Protein AF-A0A1S3QZ20-F1 (afdb_monomer_lite)

Sequence (165 aa):
GNVWEQVLRVPFILEMISAVPFVITVILPSLRNLFIPVFLNCWLAKHALENMINDLHRAIQRTHSAMFNQVLILICTLVCLMFTCICGIQHLERAGNNLTLFDSLYFCVVTFSTVGFGDVTPQIWPSQLLVVIMICVALIVLPIQPCLLSGRGKPPVSLPATQPV

Structure (mmCIF, N/CA/C/O backbone):
data_AF-A0A1S3QZ20-F1
#
_entry.id   AF-A0A1S3QZ20-F1
#
loop_
_atom_site.group_PDB
_atom_site.id
_atom_site.type_symbol
_atom_site.label_atom_id
_atom_site.label_alt_id
_atom_site.label_comp_id
_atom_site.label_asym_id
_atom_site.label_entity_id
_atom_site.label_seq_id
_atom_site.pdbx_PDB_ins_code
_atom_site.Cartn_x
_atom_site.Cartn_y
_atom_site.Cartn_z
_atom_site.occupancy
_atom_site.B_iso_or_equiv
_atom_site.auth_seq_id
_atom_site.auth_comp_id
_atom_site.auth_asym_id
_atom_site.auth_atom_id
_atom_site.pdbx_PDB_model_num
ATOM 1 N N . GLY A 1 1 ? -15.574 -5.051 -29.505 1.00 53.88 1 GLY A N 1
ATOM 2 C CA . GLY A 1 1 ? -14.414 -4.374 -28.896 1.00 53.88 1 GLY A CA 1
ATOM 3 C C . GLY A 1 1 ? -14.587 -4.447 -27.400 1.00 53.88 1 GLY A C 1
ATOM 4 O O . GLY A 1 1 ? -15.608 -3.977 -26.920 1.00 53.88 1 GLY A O 1
ATOM 5 N N . ASN A 1 2 ? -13.699 -5.142 -26.694 1.00 70.94 2 ASN A N 1
ATOM 6 C CA . ASN A 1 2 ? -13.949 -5.672 -25.349 1.00 70.94 2 ASN A CA 1
ATOM 7 C C . ASN A 1 2 ? -13.885 -4.601 -24.248 1.00 70.94 2 ASN A C 1
ATOM 9 O O . ASN A 1 2 ? -12.966 -4.579 -23.435 1.00 70.94 2 ASN A O 1
ATOM 13 N N . VAL A 1 3 ? -14.899 -3.739 -24.180 1.00 77.69 3 VAL A N 1
ATOM 14 C CA . VAL A 1 3 ? -15.063 -2.764 -23.088 1.00 77.69 3 VAL A CA 1
ATOM 15 C C . VAL A 1 3 ? -15.088 -3.475 -21.725 1.00 77.69 3 VAL A C 1
ATOM 17 O O . VAL A 1 3 ? -14.511 -2.992 -20.759 1.00 77.69 3 VAL A O 1
ATOM 20 N N . TRP A 1 4 ? -15.663 -4.683 -21.673 1.00 76.69 4 TRP A N 1
ATOM 21 C CA . TRP A 1 4 ? -15.709 -5.536 -20.479 1.00 76.69 4 TRP A CA 1
ATOM 22 C C . TRP A 1 4 ? -14.319 -5.913 -19.940 1.00 76.69 4 TRP A C 1
ATOM 24 O O . TRP A 1 4 ? -14.077 -5.897 -18.737 1.00 76.69 4 TRP A O 1
ATOM 34 N N . GLU A 1 5 ? -13.373 -6.187 -20.833 1.00 77.38 5 GLU A N 1
ATOM 35 C CA . GLU A 1 5 ? -11.998 -6.567 -20.486 1.00 77.38 5 GLU A CA 1
ATOM 36 C C . GLU A 1 5 ? -11.170 -5.353 -20.030 1.00 77.38 5 GLU A C 1
ATOM 38 O O . GLU A 1 5 ? -10.222 -5.470 -19.253 1.00 77.38 5 GLU A O 1
ATOM 43 N N . GLN A 1 6 ? -11.562 -4.157 -20.471 1.00 70.88 6 GLN A N 1
ATOM 44 C CA . GLN A 1 6 ? -11.009 -2.888 -20.006 1.00 70.88 6 GLN A CA 1
ATOM 45 C C . GLN A 1 6 ? -11.541 -2.500 -18.620 1.00 70.88 6 GLN A C 1
ATOM 47 O O . GLN A 1 6 ? -10.766 -2.035 -17.788 1.00 70.88 6 GLN A O 1
ATOM 52 N N . VAL A 1 7 ? -12.825 -2.753 -18.349 1.00 71.81 7 VAL A N 1
ATOM 53 C CA . VAL A 1 7 ? -13.458 -2.490 -17.045 1.00 71.81 7 VAL A CA 1
ATOM 54 C C . VAL A 1 7 ? -12.937 -3.434 -15.957 1.00 71.81 7 VAL A C 1
ATOM 56 O O . VAL A 1 7 ? -12.766 -3.017 -14.816 1.00 71.81 7 VAL A O 1
ATOM 59 N N . LEU A 1 8 ? -12.607 -4.685 -16.298 1.00 71.62 8 LEU A N 1
ATOM 60 C CA . LEU A 1 8 ? -12.044 -5.660 -15.351 1.00 71.62 8 LEU A CA 1
ATOM 61 C C . LEU A 1 8 ? -10.548 -5.467 -15.056 1.00 71.62 8 LEU A C 1
ATOM 63 O O . LEU A 1 8 ? -9.936 -6.268 -14.345 1.00 71.62 8 LEU A O 1
ATOM 67 N N . ARG A 1 9 ? -9.929 -4.407 -15.582 1.00 78.50 9 ARG A N 1
ATOM 68 C CA . ARG A 1 9 ? -8.521 -4.126 -15.321 1.00 78.50 9 ARG A CA 1
ATOM 69 C C . ARG A 1 9 ? -8.370 -3.598 -13.891 1.00 78.50 9 ARG A C 1
ATOM 71 O O . ARG A 1 9 ? -8.957 -2.583 -13.533 1.00 78.50 9 ARG A O 1
ATOM 78 N N . VAL A 1 10 ? -7.521 -4.250 -13.096 1.00 73.44 10 VAL A N 1
ATOM 79 C CA . VAL A 1 10 ? -7.188 -3.871 -11.706 1.00 73.44 10 VAL A CA 1
ATOM 80 C C . VAL A 1 10 ? -6.986 -2.354 -11.492 1.00 73.44 10 VAL A C 1
ATOM 82 O O . VAL A 1 10 ? -7.589 -1.830 -10.558 1.00 73.44 10 VAL A O 1
ATOM 85 N N . PRO A 1 11 ? -6.222 -1.607 -12.322 1.00 72.38 11 PRO A N 1
ATOM 86 C CA . PRO A 1 11 ? -6.081 -0.156 -12.150 1.00 72.38 11 PRO A CA 1
ATOM 87 C C . PRO A 1 11 ? -7.388 0.621 -12.364 1.00 72.38 11 PRO A C 1
ATOM 89 O O . PRO A 1 11 ? -7.657 1.553 -11.618 1.00 72.38 11 PRO A O 1
ATOM 92 N N . PHE A 1 12 ? -8.230 0.216 -13.317 1.00 76.56 12 PHE A N 1
ATOM 93 C CA . PHE A 1 12 ? -9.521 0.866 -13.560 1.00 76.56 12 PHE A CA 1
ATOM 94 C C . PHE A 1 12 ? -10.490 0.638 -12.391 1.00 76.56 12 PHE A C 1
ATOM 96 O O . PHE A 1 12 ? -11.199 1.545 -11.965 1.00 76.56 12 PHE A O 1
ATOM 103 N N . ILE A 1 13 ? -10.472 -0.566 -11.813 1.00 78.31 13 ILE A N 1
ATOM 104 C CA . ILE A 1 13 ? -11.244 -0.888 -10.608 1.00 78.31 13 ILE A CA 1
ATOM 105 C C . ILE A 1 13 ? -10.753 -0.053 -9.417 1.00 78.31 13 ILE A C 1
ATOM 107 O O . ILE A 1 13 ? -11.573 0.502 -8.690 1.00 78.31 13 ILE A O 1
ATOM 111 N N . LEU A 1 14 ? -9.434 0.075 -9.229 1.00 74.00 14 LEU A N 1
ATOM 112 C CA . LEU A 1 14 ? -8.844 0.901 -8.167 1.00 74.00 14 LEU A CA 1
ATOM 113 C C . LEU A 1 14 ? -9.225 2.386 -8.316 1.00 74.00 14 LEU A C 1
ATOM 115 O O . LEU A 1 14 ? -9.594 3.003 -7.318 1.00 74.00 14 LEU A O 1
ATOM 119 N N . GLU A 1 15 ? -9.194 2.937 -9.536 1.00 76.69 15 GLU A N 1
ATOM 120 C CA . GLU A 1 15 ? -9.680 4.298 -9.825 1.00 76.69 15 GLU A CA 1
ATOM 121 C C . GLU A 1 15 ? -11.159 4.452 -9.505 1.00 76.69 15 GLU A C 1
ATOM 123 O O . GLU A 1 15 ? -11.561 5.423 -8.873 1.00 76.69 15 GLU A O 1
ATOM 128 N N . MET A 1 16 ? -11.984 3.489 -9.910 1.00 77.38 16 MET A N 1
ATOM 129 C CA . MET A 1 16 ? -13.416 3.552 -9.655 1.00 77.38 16 MET A CA 1
ATOM 130 C C . MET A 1 16 ? -13.712 3.483 -8.149 1.00 77.38 16 MET A C 1
ATOM 132 O O . MET A 1 16 ? -14.538 4.244 -7.652 1.00 77.38 16 MET A O 1
ATOM 136 N N . ILE A 1 17 ? -12.985 2.654 -7.393 1.00 78.19 17 ILE A N 1
ATOM 137 C CA . ILE A 1 17 ? -13.126 2.548 -5.933 1.00 78.19 17 ILE A CA 1
ATOM 138 C C . ILE A 1 17 ? -12.669 3.826 -5.212 1.00 78.19 17 ILE A C 1
ATOM 140 O O . ILE A 1 17 ? -13.249 4.158 -4.181 1.00 78.19 17 ILE A O 1
ATOM 144 N N . SER A 1 18 ? -11.670 4.563 -5.714 1.00 73.44 18 SER A N 1
ATOM 145 C CA . SER A 1 18 ? -11.230 5.821 -5.088 1.00 73.44 18 SER A CA 1
ATOM 146 C C . SER A 1 18 ? -12.045 7.041 -5.540 1.00 73.44 18 SER A C 1
ATOM 148 O O . SER A 1 18 ? -12.303 7.941 -4.736 1.00 73.44 18 SER A O 1
ATOM 150 N N . ALA A 1 19 ? -12.509 7.059 -6.791 1.00 76.38 19 ALA A N 1
ATOM 151 C CA . ALA A 1 19 ? -13.280 8.156 -7.368 1.00 76.38 19 ALA A CA 1
ATOM 152 C C . ALA A 1 19 ? -14.746 8.157 -6.914 1.00 76.38 19 ALA A C 1
ATOM 154 O O . ALA A 1 19 ? -15.308 9.222 -6.66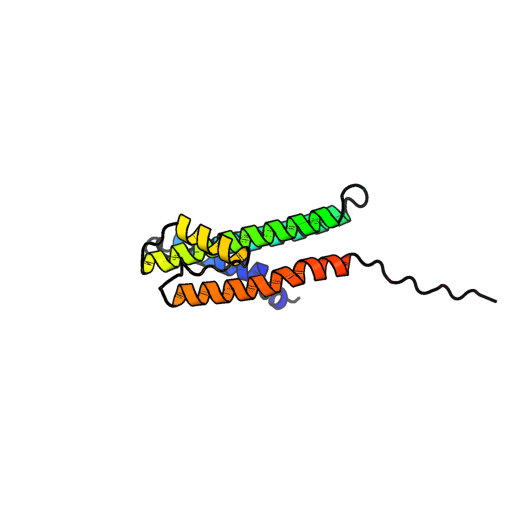5 1.00 76.38 19 ALA A O 1
ATOM 155 N N . VAL A 1 20 ? -15.376 6.987 -6.764 1.00 79.25 20 VAL A N 1
ATOM 156 C CA . VAL A 1 20 ? -16.799 6.885 -6.392 1.00 79.25 20 VAL A CA 1
ATOM 157 C C . VAL A 1 20 ? -17.098 7.506 -5.016 1.00 79.25 20 VAL A C 1
ATOM 159 O O . VAL A 1 20 ? -17.997 8.346 -4.945 1.00 79.25 20 VAL A O 1
ATOM 162 N N . PRO A 1 21 ? -16.352 7.205 -3.933 1.00 72.75 21 PRO A N 1
ATOM 163 C CA . PRO A 1 21 ? -16.546 7.856 -2.637 1.00 72.75 21 PRO A CA 1
ATOM 164 C C . PRO A 1 21 ? -16.348 9.369 -2.724 1.00 72.75 21 PRO A C 1
ATOM 166 O O . PRO A 1 21 ? -17.129 10.123 -2.150 1.00 72.75 21 PRO A O 1
ATOM 169 N N . PHE A 1 22 ? -15.355 9.823 -3.495 1.00 71.56 22 PHE A N 1
ATOM 170 C CA . PHE A 1 22 ? -15.092 11.246 -3.693 1.00 71.56 22 PHE A CA 1
ATOM 171 C C . PHE A 1 22 ? -16.278 11.952 -4.366 1.00 71.56 22 PHE A C 1
ATOM 173 O O . PHE A 1 22 ? -16.786 12.946 -3.847 1.00 71.56 22 PHE A O 1
ATOM 180 N N . VAL A 1 23 ? -16.803 11.396 -5.459 1.00 76.56 23 VAL A N 1
ATOM 181 C CA . VAL A 1 23 ? -17.983 11.937 -6.154 1.00 76.56 23 VAL A CA 1
ATOM 182 C C . VAL A 1 23 ? -19.211 11.960 -5.236 1.00 76.56 23 VAL A C 1
ATOM 184 O O . VAL A 1 23 ? -19.921 12.963 -5.185 1.00 76.56 23 VAL A O 1
ATOM 187 N N . ILE A 1 24 ? -19.430 10.906 -4.444 1.00 76.00 24 ILE A N 1
ATOM 188 C CA . ILE A 1 24 ? -20.544 10.839 -3.485 1.00 76.00 24 ILE A CA 1
ATOM 189 C C . ILE A 1 24 ? -20.416 11.927 -2.407 1.00 76.00 24 ILE A C 1
ATOM 191 O O . ILE A 1 24 ? -21.406 12.589 -2.090 1.00 76.00 24 ILE A O 1
ATOM 195 N N . THR A 1 25 ? -19.211 12.175 -1.880 1.00 70.62 25 THR A N 1
ATOM 196 C CA . THR A 1 25 ? -18.985 13.232 -0.874 1.00 70.62 25 THR A CA 1
ATOM 197 C C . THR A 1 25 ? -19.208 14.649 -1.407 1.00 70.62 25 THR A C 1
ATOM 199 O O . THR A 1 25 ? -19.578 15.540 -0.640 1.00 70.62 25 THR A O 1
ATOM 202 N N . VAL A 1 26 ? -19.017 14.870 -2.713 1.00 76.12 26 VAL A N 1
ATOM 203 C CA . VAL A 1 26 ? -19.285 16.160 -3.371 1.00 76.12 26 VAL A CA 1
ATOM 204 C C . VAL A 1 26 ? -20.790 16.401 -3.524 1.00 76.12 26 VAL A C 1
ATOM 206 O O . VAL A 1 26 ? -21.246 17.525 -3.329 1.00 76.12 26 VAL A O 1
ATOM 209 N N . ILE A 1 27 ? -21.564 15.354 -3.828 1.00 82.06 27 ILE A N 1
ATOM 210 C CA . ILE A 1 27 ? -23.018 15.449 -4.039 1.00 82.06 27 ILE A CA 1
ATOM 211 C C . ILE A 1 27 ? -23.780 15.517 -2.702 1.00 82.06 27 ILE A C 1
ATOM 213 O O . ILE A 1 27 ? -24.774 16.233 -2.596 1.00 82.06 27 ILE A O 1
ATOM 217 N N . LEU A 1 28 ? -23.315 14.808 -1.666 1.00 76.06 28 LEU A N 1
ATOM 218 C CA . LEU A 1 28 ? -23.968 14.736 -0.354 1.00 76.06 28 LEU A CA 1
ATOM 219 C C . LEU A 1 28 ? -23.055 15.292 0.756 1.00 76.06 28 LEU A C 1
ATOM 221 O O . LEU A 1 28 ? -22.302 14.536 1.374 1.00 76.06 28 LEU A O 1
ATOM 225 N N . PRO A 1 29 ? -23.154 16.592 1.101 1.00 66.12 29 PRO A N 1
ATOM 226 C CA . PRO A 1 29 ? -22.316 17.201 2.137 1.00 66.12 29 PRO A CA 1
ATOM 227 C C . PRO A 1 29 ? -22.528 16.613 3.547 1.00 66.12 29 PRO A C 1
ATOM 229 O O . PRO A 1 29 ? -21.631 16.722 4.381 1.00 66.12 29 PRO A O 1
ATOM 232 N N . SER A 1 30 ? -23.659 15.936 3.806 1.00 67.06 30 SER A N 1
ATOM 233 C CA . SER A 1 30 ? -23.905 15.188 5.057 1.00 67.06 30 SER A CA 1
ATOM 234 C C . SER A 1 30 ? -23.041 13.926 5.200 1.00 67.06 30 SER A C 1
ATOM 236 O O . SER A 1 30 ? -22.848 13.442 6.311 1.00 67.06 30 SER A O 1
ATOM 238 N N . LEU A 1 31 ? -22.479 13.410 4.100 1.00 59.66 31 LEU A N 1
ATOM 239 C CA . LEU A 1 31 ? -21.595 12.240 4.082 1.00 59.66 31 LEU A CA 1
ATOM 240 C C . LEU A 1 31 ? -20.107 12.619 3.996 1.00 59.66 31 LEU A C 1
ATOM 242 O O . LEU A 1 31 ? -19.279 11.755 3.741 1.00 59.66 31 LEU A O 1
ATOM 246 N N . ARG A 1 32 ? -19.719 13.878 4.253 1.00 56.69 32 ARG A N 1
ATOM 247 C CA . ARG A 1 32 ? -18.300 14.313 4.259 1.00 56.69 32 ARG A CA 1
ATOM 248 C C . ARG A 1 32 ? -17.398 13.568 5.255 1.00 56.69 32 ARG A C 1
ATOM 250 O O . ARG A 1 32 ? -16.184 13.623 5.111 1.00 56.69 32 ARG A O 1
ATOM 257 N N . ASN A 1 33 ? -17.974 12.883 6.243 1.00 55.75 33 ASN A N 1
ATOM 258 C CA . ASN A 1 33 ? -17.242 12.018 7.177 1.00 55.75 33 ASN A CA 1
ATOM 259 C C . ASN A 1 33 ? -17.043 10.582 6.651 1.00 55.75 33 ASN A C 1
ATOM 261 O O . ASN A 1 33 ? -16.439 9.762 7.341 1.00 55.75 33 ASN A O 1
ATOM 265 N N . LEU A 1 34 ? -17.562 10.259 5.461 1.00 61.72 34 LEU A N 1
ATOM 266 C CA . LEU A 1 34 ? -17.381 8.959 4.828 1.00 61.72 34 LEU A CA 1
ATOM 267 C C . LEU A 1 34 ? -15.926 8.814 4.372 1.00 61.72 34 LEU A C 1
ATOM 269 O O . LEU A 1 34 ? -15.362 9.695 3.723 1.00 61.72 34 LEU A O 1
ATOM 273 N N . PHE A 1 35 ? -15.315 7.696 4.741 1.00 60.94 35 PHE A N 1
ATOM 274 C CA . PHE A 1 35 ? -13.913 7.418 4.477 1.00 60.94 35 PHE A CA 1
ATOM 275 C C . PHE A 1 35 ? -13.623 7.349 2.978 1.00 60.94 35 PHE A C 1
ATOM 277 O O . PHE A 1 35 ? -14.169 6.511 2.262 1.00 60.94 35 PHE A O 1
ATOM 284 N N . ILE A 1 36 ? -12.727 8.218 2.516 1.00 62.94 36 ILE A N 1
ATOM 285 C CA . ILE A 1 36 ? -12.185 8.166 1.163 1.00 62.94 36 ILE A CA 1
ATOM 286 C C . ILE A 1 36 ? -10.911 7.326 1.258 1.00 62.94 36 ILE A C 1
ATOM 288 O O . ILE A 1 36 ? -9.957 7.758 1.913 1.00 62.94 36 ILE A O 1
ATOM 292 N N . PRO A 1 37 ? -10.846 6.137 0.641 1.00 66.69 37 PRO A N 1
ATOM 293 C CA . PRO A 1 37 ? -9.677 5.278 0.722 1.00 66.69 37 PRO A CA 1
ATOM 294 C C . PRO A 1 37 ? -8.579 5.787 -0.234 1.00 66.69 37 PRO A C 1
ATOM 296 O O . PRO A 1 37 ? -8.181 5.125 -1.189 1.00 66.69 37 PRO A O 1
ATOM 299 N N . VAL A 1 38 ? -8.075 7.000 0.028 1.00 65.56 38 VAL A N 1
ATOM 300 C CA . VAL A 1 38 ? -7.064 7.709 -0.784 1.00 65.56 38 VAL A CA 1
ATOM 301 C C . VAL A 1 38 ? -5.765 6.902 -0.898 1.00 65.56 38 VAL A C 1
ATOM 303 O O . VAL A 1 38 ? -5.011 7.068 -1.852 1.00 65.56 38 VAL A O 1
ATOM 306 N N . PHE A 1 39 ? -5.521 5.968 0.024 1.00 70.50 39 PHE A N 1
ATOM 307 C CA . PHE A 1 39 ? -4.375 5.061 -0.014 1.00 70.50 39 PHE A CA 1
ATOM 308 C C . PHE A 1 39 ? -4.308 4.202 -1.292 1.00 70.50 39 PHE A C 1
ATOM 310 O O . PHE A 1 39 ? -3.205 3.856 -1.718 1.00 70.50 39 PHE A O 1
ATOM 317 N N . LEU A 1 40 ? -5.439 3.927 -1.965 1.00 73.19 40 LEU A N 1
ATOM 318 C CA . LEU A 1 40 ? -5.456 3.241 -3.267 1.00 73.19 40 LEU A CA 1
ATOM 319 C C . LEU A 1 40 ? -4.729 4.045 -4.357 1.00 73.19 40 LEU A C 1
ATOM 321 O O . LEU A 1 40 ? -4.115 3.458 -5.249 1.00 73.19 40 LEU A O 1
ATOM 325 N N . ASN A 1 41 ? -4.730 5.378 -4.260 1.00 77.38 41 ASN A N 1
ATOM 326 C CA . ASN A 1 41 ? -4.061 6.241 -5.233 1.00 77.38 41 ASN A CA 1
ATOM 327 C C . ASN A 1 41 ? -2.532 6.065 -5.202 1.00 77.38 41 ASN A C 1
ATOM 329 O O . ASN A 1 41 ? -1.896 6.240 -6.239 1.00 77.38 41 ASN A O 1
ATOM 333 N N . CYS A 1 42 ? -1.934 5.649 -4.071 1.00 81.62 42 CYS A N 1
ATOM 334 C CA . CYS A 1 42 ? -0.504 5.295 -4.030 1.00 81.62 42 CYS A CA 1
ATOM 335 C C . CYS A 1 42 ? -0.214 4.114 -4.957 1.00 81.62 42 CYS A C 1
ATOM 337 O O . CYS A 1 42 ? 0.763 4.125 -5.700 1.00 81.62 42 CYS A O 1
ATOM 339 N N . TRP A 1 43 ? -1.091 3.107 -4.959 1.00 80.62 43 TRP A N 1
ATOM 340 C CA . TRP A 1 43 ? -0.929 1.926 -5.805 1.00 80.62 43 TRP A CA 1
ATOM 341 C C . TRP A 1 43 ? -1.081 2.260 -7.289 1.00 80.62 43 TRP A C 1
ATOM 343 O O . TRP A 1 43 ? -0.366 1.718 -8.133 1.00 80.62 43 TRP A O 1
ATOM 353 N N . LEU A 1 44 ? -1.973 3.201 -7.597 1.00 80.75 44 LEU A N 1
ATOM 354 C CA . LEU A 1 44 ? -2.147 3.739 -8.938 1.00 80.75 44 LEU A CA 1
ATOM 355 C C . LEU A 1 44 ? -0.906 4.504 -9.412 1.00 80.75 44 LEU A C 1
ATOM 357 O O . LEU A 1 44 ? -0.397 4.247 -10.502 1.00 80.75 44 LEU A O 1
ATOM 361 N N . ALA A 1 45 ? -0.377 5.386 -8.560 1.00 80.69 45 ALA A N 1
ATOM 362 C CA . ALA A 1 45 ? 0.845 6.138 -8.824 1.00 80.69 45 ALA A CA 1
ATOM 363 C C . ALA A 1 45 ? 2.048 5.204 -9.003 1.00 80.69 45 ALA A C 1
ATOM 365 O O . ALA A 1 45 ? 2.818 5.367 -9.945 1.00 80.69 45 ALA A O 1
ATOM 366 N N . LYS A 1 46 ? 2.166 4.170 -8.163 1.00 83.75 46 LYS A N 1
ATOM 367 C CA . LYS A 1 46 ? 3.152 3.097 -8.317 1.00 83.75 46 LYS A CA 1
ATOM 368 C C . LYS A 1 46 ? 3.015 2.408 -9.677 1.00 83.75 46 LYS A C 1
ATOM 370 O O . LYS A 1 46 ? 4.020 2.201 -10.346 1.00 83.75 46 LYS A O 1
ATOM 375 N N . HIS A 1 47 ? 1.802 2.043 -10.091 1.00 82.38 47 HIS A N 1
ATOM 376 C CA . HIS A 1 47 ? 1.586 1.376 -11.376 1.00 82.38 47 HIS A CA 1
ATOM 377 C C . HIS A 1 47 ? 1.934 2.284 -12.567 1.00 82.38 47 HIS A C 1
ATOM 379 O O . HIS A 1 47 ? 2.576 1.844 -13.519 1.00 82.38 47 HIS A O 1
ATOM 385 N N . ALA A 1 48 ? 1.564 3.566 -12.497 1.00 82.81 48 ALA A N 1
ATOM 386 C CA . ALA A 1 48 ? 1.948 4.563 -13.493 1.00 82.81 48 ALA A CA 1
ATOM 387 C C . ALA A 1 48 ? 3.473 4.740 -13.553 1.00 82.81 48 ALA A C 1
ATOM 389 O O . ALA A 1 48 ? 4.046 4.774 -14.642 1.00 82.81 48 ALA A O 1
ATOM 390 N N . LEU A 1 49 ? 4.133 4.772 -12.392 1.00 82.94 49 LEU A N 1
ATOM 391 C CA . LEU A 1 49 ? 5.584 4.848 -12.283 1.00 82.94 49 LEU A CA 1
ATOM 392 C C . LEU A 1 49 ? 6.251 3.613 -12.899 1.00 82.94 49 LEU A C 1
ATOM 394 O O . LEU A 1 49 ? 7.162 3.771 -13.700 1.00 82.94 49 LEU A O 1
ATOM 398 N N . GLU A 1 50 ? 5.777 2.401 -12.598 1.00 81.94 50 GLU A N 1
ATOM 399 C CA . GLU A 1 50 ? 6.270 1.157 -13.208 1.00 81.94 50 GLU A CA 1
ATOM 400 C C . GLU A 1 50 ? 6.140 1.180 -14.738 1.00 81.94 50 GLU A C 1
ATOM 402 O O . GLU A 1 50 ? 7.079 0.806 -15.441 1.00 81.94 50 GLU A O 1
ATOM 407 N N . ASN A 1 51 ? 5.006 1.644 -15.269 1.00 81.44 51 ASN A N 1
ATOM 408 C CA . ASN A 1 51 ? 4.794 1.749 -16.714 1.00 81.44 51 ASN A CA 1
ATOM 409 C C . ASN A 1 51 ? 5.742 2.772 -17.356 1.00 81.44 51 ASN A C 1
ATOM 411 O O . ASN A 1 51 ? 6.397 2.452 -18.347 1.00 81.44 51 ASN A O 1
ATOM 415 N N . MET A 1 52 ? 5.891 3.953 -16.751 1.00 82.69 52 MET A N 1
ATOM 416 C CA . MET A 1 52 ? 6.812 4.990 -17.224 1.00 82.69 52 MET A CA 1
ATOM 417 C C . MET A 1 52 ? 8.269 4.520 -17.181 1.00 82.69 52 MET A C 1
ATOM 419 O O . MET A 1 52 ? 9.026 4.748 -18.118 1.00 82.69 52 MET A O 1
ATOM 423 N N . ILE A 1 53 ? 8.658 3.837 -16.107 1.00 80.00 53 ILE A N 1
ATOM 424 C CA . ILE A 1 53 ? 9.980 3.237 -15.925 1.00 80.00 53 ILE A CA 1
ATOM 425 C C . ILE A 1 53 ? 10.238 2.205 -17.034 1.00 80.00 53 ILE A C 1
ATOM 427 O O . ILE A 1 53 ? 11.256 2.288 -17.716 1.00 80.00 53 ILE A O 1
ATOM 431 N N . ASN A 1 54 ? 9.281 1.317 -17.321 1.00 78.62 54 ASN A N 1
ATOM 432 C CA . ASN A 1 54 ? 9.392 0.353 -18.422 1.00 78.62 54 ASN A CA 1
ATOM 433 C C . ASN A 1 54 ? 9.520 1.024 -19.803 1.00 78.62 54 ASN A C 1
ATOM 435 O O . ASN A 1 54 ? 10.280 0.545 -20.648 1.00 78.62 54 ASN A O 1
ATOM 439 N N . ASP A 1 55 ? 8.809 2.125 -20.049 1.00 83.12 55 ASP A N 1
ATOM 440 C CA . ASP A 1 55 ? 8.937 2.905 -21.287 1.00 83.12 55 ASP A CA 1
ATOM 441 C C . ASP A 1 55 ? 10.291 3.612 -21.379 1.00 83.12 55 ASP A C 1
ATOM 443 O O . ASP A 1 55 ? 10.953 3.561 -22.418 1.00 83.12 55 ASP A O 1
ATOM 447 N N . LEU A 1 56 ? 10.757 4.184 -20.269 1.00 79.56 56 LEU A N 1
ATOM 448 C CA . LEU A 1 56 ? 12.049 4.851 -20.172 1.00 79.56 56 LEU A CA 1
ATOM 449 C C . LEU A 1 56 ? 13.206 3.877 -20.417 1.00 79.56 56 LEU A C 1
ATOM 451 O O . LEU A 1 56 ? 14.179 4.231 -21.073 1.00 79.56 56 LEU A O 1
ATOM 455 N N . HIS A 1 57 ? 13.106 2.635 -19.941 1.00 74.56 57 HIS A N 1
ATOM 456 C CA . HIS A 1 57 ? 14.131 1.609 -20.183 1.00 74.56 57 HIS A CA 1
ATOM 457 C C . HIS A 1 57 ? 14.169 1.165 -21.632 1.00 74.56 57 HIS A C 1
ATOM 459 O O . HIS A 1 57 ? 15.250 0.933 -22.169 1.00 74.56 57 HIS A O 1
ATOM 465 N N . ARG A 1 58 ? 12.995 1.065 -22.267 1.00 72.81 58 ARG A N 1
ATOM 466 C CA . ARG A 1 58 ? 12.895 0.772 -23.698 1.00 72.81 58 ARG A CA 1
ATOM 467 C C . ARG A 1 58 ? 13.474 1.906 -24.544 1.00 72.81 58 ARG A C 1
ATOM 469 O O . ARG A 1 58 ? 14.117 1.631 -25.549 1.00 72.81 58 ARG A O 1
ATOM 476 N N . ALA A 1 59 ? 13.284 3.159 -24.133 1.00 74.44 59 ALA A N 1
ATOM 477 C CA . ALA A 1 59 ? 13.809 4.325 -24.841 1.00 74.44 59 ALA A CA 1
ATOM 478 C C . ALA A 1 59 ? 15.319 4.553 -24.609 1.00 74.44 59 ALA A C 1
ATOM 480 O O . ALA A 1 59 ? 16.038 4.929 -25.533 1.00 74.44 59 ALA A O 1
ATOM 481 N N . ILE A 1 60 ? 15.822 4.310 -23.393 1.00 69.50 60 ILE A N 1
ATOM 482 C CA . ILE A 1 60 ? 17.209 4.586 -22.979 1.00 69.50 60 ILE A CA 1
ATOM 483 C C . ILE A 1 60 ? 18.016 3.282 -22.942 1.00 69.50 60 ILE A C 1
ATOM 485 O O . ILE A 1 60 ? 18.545 2.871 -21.911 1.00 69.50 60 ILE A O 1
ATOM 489 N N . GLN A 1 61 ? 18.174 2.628 -24.093 1.00 57.47 61 GLN A N 1
ATOM 490 C CA . GLN A 1 61 ? 18.938 1.378 -24.230 1.00 57.47 61 GLN A CA 1
ATOM 491 C C . GLN A 1 61 ? 20.461 1.519 -23.962 1.00 57.47 61 GLN A C 1
ATOM 493 O O . GLN A 1 61 ? 21.229 0.622 -24.304 1.00 57.47 61 GLN A O 1
ATOM 498 N N . ARG A 1 62 ? 20.954 2.630 -23.386 1.00 56.41 62 ARG A N 1
ATOM 499 C CA . ARG A 1 62 ? 22.399 2.920 -23.358 1.00 56.41 62 ARG A CA 1
ATOM 500 C C . ARG A 1 62 ? 23.071 3.364 -22.065 1.00 56.41 62 ARG A C 1
ATOM 502 O O . ARG A 1 62 ? 24.298 3.412 -22.107 1.00 56.41 62 ARG A O 1
ATOM 509 N N . THR A 1 63 ? 22.414 3.680 -20.942 1.00 51.03 63 THR A N 1
ATOM 510 C CA . THR A 1 63 ? 23.208 4.349 -19.874 1.00 51.03 63 THR A CA 1
ATOM 511 C C . THR A 1 63 ? 22.902 4.038 -18.403 1.00 51.03 63 THR A C 1
ATOM 513 O O . THR A 1 63 ? 23.769 4.332 -17.593 1.00 51.03 63 THR A O 1
ATOM 516 N N . HIS A 1 64 ? 21.813 3.368 -17.992 1.00 49.72 64 HIS A N 1
ATOM 517 C CA . HIS A 1 64 ? 21.628 3.048 -16.557 1.00 49.72 64 HIS A CA 1
ATOM 518 C C . HIS A 1 64 ? 21.054 1.648 -16.283 1.00 49.72 64 HIS A C 1
ATOM 520 O O . HIS A 1 64 ? 20.100 1.201 -16.915 1.00 49.72 64 HIS A O 1
ATOM 526 N N . SER A 1 65 ? 21.685 0.960 -15.326 1.00 60.25 65 SER A N 1
ATOM 527 C CA . SER A 1 65 ? 21.533 -0.447 -14.949 1.00 60.25 65 SER A CA 1
ATOM 528 C C . SER A 1 65 ? 20.076 -0.886 -14.773 1.00 60.25 65 SER A C 1
ATOM 530 O O . SER A 1 65 ? 19.381 -0.367 -13.904 1.00 60.25 65 SER A O 1
ATOM 532 N N . ALA A 1 66 ? 19.645 -1.929 -15.495 1.00 66.44 66 ALA A N 1
ATOM 533 C CA . ALA A 1 66 ? 18.351 -2.598 -15.285 1.00 66.44 66 ALA A CA 1
ATOM 534 C C . ALA A 1 66 ? 18.103 -2.971 -13.805 1.00 66.44 66 ALA A C 1
ATOM 536 O O . ALA A 1 66 ? 16.971 -2.954 -13.327 1.00 66.44 66 ALA A O 1
ATOM 537 N N . MET A 1 67 ? 19.188 -3.218 -13.068 1.00 73.38 67 MET A N 1
ATOM 538 C CA . MET A 1 67 ? 19.194 -3.491 -11.631 1.00 73.38 67 MET A CA 1
ATOM 539 C C . MET A 1 67 ? 18.716 -2.304 -10.777 1.00 73.38 67 MET A C 1
ATOM 541 O O . MET A 1 67 ? 18.043 -2.510 -9.773 1.00 73.38 67 MET A O 1
ATOM 545 N N . PHE A 1 68 ? 19.022 -1.057 -11.158 1.00 77.12 68 PHE A N 1
ATOM 546 C CA . PHE A 1 68 ? 18.620 0.125 -10.382 1.00 77.12 68 PHE A CA 1
ATOM 547 C C . PHE A 1 68 ? 17.102 0.302 -10.389 1.00 77.12 68 PHE A C 1
ATOM 549 O O . PHE A 1 68 ? 16.488 0.589 -9.366 1.00 77.12 68 PHE A O 1
ATOM 556 N N . ASN A 1 69 ? 16.480 0.048 -11.536 1.00 75.38 69 ASN A N 1
ATOM 557 C CA . ASN A 1 69 ? 15.042 0.205 -11.692 1.00 75.38 69 ASN A CA 1
ATOM 558 C C . ASN A 1 69 ? 14.255 -0.884 -10.962 1.00 75.38 69 ASN A C 1
ATOM 560 O O . ASN A 1 69 ? 13.203 -0.607 -10.394 1.00 75.38 69 ASN A O 1
ATOM 564 N N . GLN A 1 70 ? 14.798 -2.105 -10.916 1.00 77.38 70 GLN A N 1
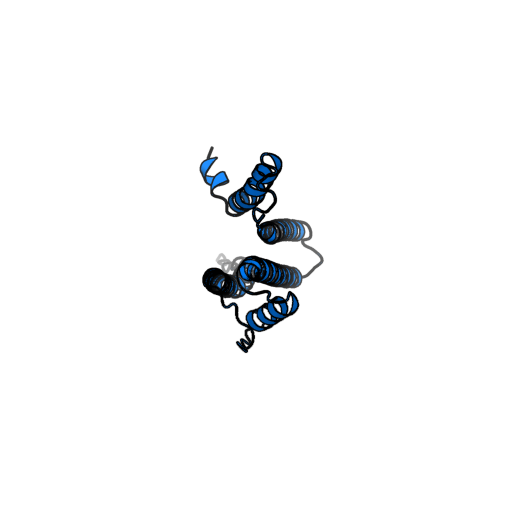ATOM 565 C CA . GLN A 1 70 ? 14.266 -3.189 -10.089 1.00 77.38 70 GLN A CA 1
ATOM 566 C C . GLN A 1 70 ? 14.214 -2.796 -8.611 1.00 77.38 70 GLN A C 1
ATOM 568 O O . GLN A 1 70 ? 13.181 -2.956 -7.962 1.00 77.38 70 GLN A O 1
ATOM 573 N N . VAL A 1 71 ? 15.314 -2.240 -8.098 1.00 83.31 71 VAL A N 1
ATOM 574 C CA . VAL A 1 71 ? 15.406 -1.781 -6.708 1.00 83.31 71 VAL A CA 1
ATOM 575 C C . VAL A 1 71 ? 14.469 -0.598 -6.457 1.00 83.31 71 VAL A C 1
ATOM 577 O O . VAL A 1 71 ? 13.768 -0.588 -5.450 1.00 83.31 71 VAL A O 1
ATOM 580 N N . LEU A 1 72 ? 14.386 0.363 -7.381 1.00 83.50 72 LEU A N 1
ATOM 581 C CA . LEU A 1 72 ? 13.490 1.517 -7.257 1.00 83.50 72 LEU A CA 1
ATOM 582 C C . LEU A 1 72 ? 12.019 1.086 -7.186 1.00 83.50 72 LEU A C 1
ATOM 584 O O . LEU A 1 72 ? 11.291 1.543 -6.305 1.00 83.50 72 LEU A O 1
ATOM 588 N N . ILE A 1 73 ? 11.594 0.158 -8.051 1.00 82.50 73 ILE A N 1
ATOM 589 C CA . ILE A 1 73 ? 10.237 -0.398 -8.020 1.00 82.50 73 ILE A CA 1
ATOM 590 C C . ILE A 1 73 ? 9.963 -1.075 -6.671 1.00 82.50 73 ILE A C 1
ATOM 592 O O . ILE A 1 73 ? 8.932 -0.789 -6.068 1.00 82.50 73 ILE A O 1
ATOM 596 N N . LEU A 1 74 ? 10.879 -1.917 -6.171 1.00 85.38 74 LEU A N 1
ATOM 597 C CA . LEU A 1 74 ? 10.751 -2.583 -4.865 1.00 85.38 74 LEU A CA 1
ATOM 598 C C . LEU A 1 74 ? 10.627 -1.572 -3.709 1.00 85.38 74 LEU A C 1
ATOM 600 O O . LEU A 1 74 ? 9.790 -1.727 -2.826 1.00 85.38 74 LEU A O 1
ATOM 604 N N . ILE A 1 75 ? 11.429 -0.507 -3.717 1.00 87.06 75 ILE A N 1
ATOM 605 C CA . ILE A 1 75 ? 11.348 0.543 -2.694 1.00 87.06 75 ILE A CA 1
ATOM 606 C C . ILE A 1 75 ? 9.987 1.245 -2.763 1.00 87.06 75 ILE A C 1
ATOM 608 O O . ILE A 1 75 ? 9.332 1.414 -1.736 1.00 87.06 75 ILE A O 1
ATOM 612 N N . CYS A 1 76 ? 9.513 1.598 -3.962 1.00 86.06 76 CYS A N 1
ATOM 613 C CA . CYS A 1 76 ? 8.182 2.181 -4.136 1.00 86.06 76 CYS A CA 1
ATOM 614 C C . CYS A 1 76 ? 7.066 1.260 -3.630 1.00 86.06 76 CYS A C 1
ATOM 616 O O . CYS A 1 76 ? 6.073 1.749 -3.089 1.00 86.06 76 CYS A O 1
ATOM 618 N N . THR A 1 77 ? 7.208 -0.060 -3.783 1.00 86.00 77 THR A N 1
ATOM 619 C CA . THR A 1 77 ? 6.185 -1.009 -3.321 1.00 86.00 77 THR A CA 1
ATOM 620 C C . THR A 1 77 ? 6.136 -1.081 -1.817 1.00 86.00 77 THR A C 1
ATOM 622 O O . THR A 1 77 ? 5.048 -0.959 -1.261 1.00 86.00 77 THR A O 1
ATOM 625 N N . LEU A 1 78 ? 7.296 -1.184 -1.170 1.00 87.75 78 LEU A N 1
ATOM 626 C CA . LEU A 1 78 ? 7.422 -1.145 0.282 1.00 87.75 78 LEU A CA 1
ATOM 627 C C . LEU A 1 78 ? 6.846 0.149 0.860 1.00 87.75 78 LEU A C 1
ATOM 629 O O . LEU A 1 78 ? 6.038 0.093 1.784 1.00 87.75 78 LEU A O 1
ATOM 633 N N . VAL A 1 79 ? 7.178 1.305 0.276 1.00 88.06 79 VAL A N 1
ATOM 634 C CA . VAL A 1 79 ? 6.654 2.606 0.725 1.00 88.06 79 VAL A CA 1
ATOM 635 C C . VAL A 1 79 ? 5.132 2.678 0.578 1.00 88.06 79 VAL A C 1
ATOM 637 O O . VAL A 1 79 ? 4.453 3.088 1.521 1.00 88.06 79 VAL A O 1
ATOM 640 N N . CYS A 1 80 ? 4.565 2.237 -0.552 1.00 87.25 80 CYS A N 1
ATOM 641 C CA . CYS A 1 80 ? 3.108 2.211 -0.696 1.00 87.25 80 CYS A CA 1
ATOM 642 C C . CYS A 1 80 ? 2.440 1.220 0.267 1.00 87.25 80 CYS A C 1
ATOM 644 O O . CYS A 1 80 ? 1.367 1.518 0.791 1.00 87.25 80 CYS A O 1
ATOM 646 N N . LEU A 1 81 ? 3.051 0.065 0.544 1.00 87.56 81 LEU A N 1
ATOM 647 C CA . LEU A 1 81 ? 2.513 -0.918 1.491 1.00 87.56 81 LEU A CA 1
ATOM 648 C C . LEU A 1 81 ? 2.541 -0.387 2.933 1.00 87.56 81 LEU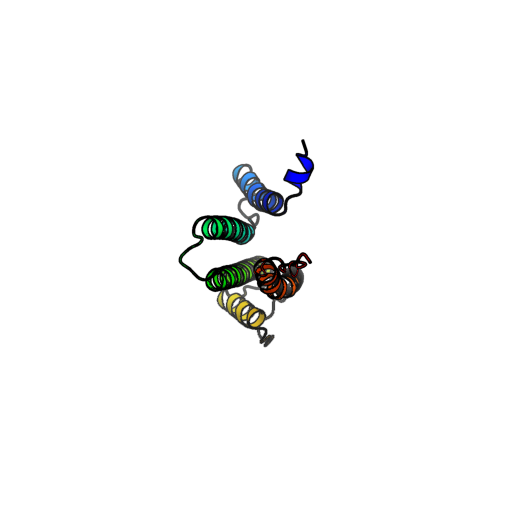 A C 1
ATOM 650 O O . LEU A 1 81 ? 1.563 -0.526 3.663 1.00 87.56 81 LEU A O 1
ATOM 654 N N . MET A 1 82 ? 3.612 0.310 3.316 1.00 87.81 82 MET A N 1
ATOM 655 C CA . MET A 1 82 ? 3.688 1.022 4.593 1.00 87.81 82 MET A CA 1
ATOM 656 C C . MET A 1 82 ? 2.607 2.090 4.708 1.00 87.81 82 MET A C 1
ATOM 658 O O . MET A 1 82 ? 1.838 2.077 5.664 1.00 87.81 82 MET A O 1
ATOM 662 N N . PHE A 1 83 ? 2.504 2.980 3.719 1.00 87.19 83 PHE A N 1
ATOM 663 C CA . PHE A 1 83 ? 1.526 4.067 3.728 1.00 87.19 83 PHE A CA 1
ATOM 664 C C . PHE A 1 83 ? 0.085 3.551 3.836 1.00 87.19 83 PHE A C 1
ATOM 666 O O . PHE A 1 83 ? -0.696 4.026 4.658 1.00 87.19 83 PHE A O 1
ATOM 673 N N . THR A 1 84 ? -0.255 2.531 3.047 1.00 86.88 84 THR A N 1
ATOM 674 C CA . THR A 1 84 ? -1.589 1.911 3.047 1.00 86.88 84 THR A CA 1
ATOM 675 C C . THR A 1 84 ? -1.918 1.244 4.385 1.00 86.88 84 THR A C 1
ATOM 677 O O . THR A 1 84 ? -3.037 1.394 4.874 1.00 86.88 84 THR A O 1
ATOM 680 N N . CYS A 1 85 ? -0.945 0.585 5.020 1.00 86.56 85 CYS A N 1
ATOM 681 C CA . CYS A 1 85 ? -1.120 -0.032 6.333 1.00 86.56 85 CYS A CA 1
ATOM 682 C C . CYS A 1 85 ? -1.307 1.017 7.449 1.00 86.56 85 CYS A C 1
ATOM 684 O O . CYS A 1 85 ? -2.257 0.911 8.224 1.00 86.56 85 CYS A O 1
ATOM 686 N N . ILE A 1 86 ? -0.496 2.086 7.475 1.00 86.94 86 ILE A N 1
ATOM 687 C CA . ILE A 1 86 ? -0.619 3.183 8.457 1.00 86.94 86 ILE A CA 1
ATOM 688 C C . ILE A 1 86 ? -1.990 3.854 8.344 1.00 86.94 86 ILE A C 1
ATOM 690 O O . ILE A 1 86 ? -2.694 3.999 9.343 1.00 86.94 86 ILE A O 1
ATOM 694 N N . CYS A 1 87 ? -2.394 4.232 7.125 1.00 83.75 87 CYS A N 1
ATOM 695 C CA . CYS A 1 87 ? -3.691 4.862 6.888 1.00 83.75 87 CYS A CA 1
ATOM 696 C C . CYS A 1 87 ? -4.858 3.936 7.257 1.00 83.75 87 CYS A C 1
ATOM 698 O O . CYS A 1 87 ? -5.852 4.406 7.808 1.00 83.75 87 CYS A O 1
ATOM 700 N N . GLY A 1 88 ? -4.743 2.635 6.965 1.00 85.31 88 GLY A N 1
ATOM 701 C CA . GLY A 1 88 ? -5.751 1.636 7.314 1.00 85.31 88 GLY A CA 1
ATOM 702 C C . GLY A 1 88 ? -5.916 1.489 8.825 1.00 85.31 88 GLY A C 1
ATOM 703 O O . GLY A 1 88 ? -7.020 1.659 9.338 1.00 85.31 88 GLY A O 1
ATOM 704 N N . ILE A 1 89 ? -4.821 1.240 9.548 1.00 83.94 89 ILE A N 1
ATOM 705 C CA . ILE A 1 89 ? -4.847 1.048 11.005 1.00 83.94 89 ILE A CA 1
ATOM 706 C C . ILE A 1 89 ? -5.358 2.308 11.698 1.00 83.94 89 ILE A C 1
ATOM 708 O O . ILE A 1 89 ? -6.313 2.226 12.461 1.00 83.94 89 ILE A O 1
ATOM 712 N N . GLN A 1 90 ? -4.800 3.479 11.382 1.00 81.88 90 GLN A N 1
ATOM 713 C CA . GLN A 1 90 ? -5.209 4.734 12.009 1.00 81.88 90 GLN A CA 1
ATOM 714 C C . GLN A 1 90 ? -6.694 5.039 11.780 1.00 81.88 90 GLN A C 1
ATOM 716 O O . GLN A 1 90 ? -7.363 5.556 12.674 1.00 81.88 90 GLN A O 1
ATOM 721 N N . HIS A 1 91 ? -7.224 4.742 10.589 1.00 78.75 91 HIS A N 1
ATOM 722 C CA . HIS A 1 91 ? -8.631 4.986 10.299 1.00 78.75 91 HIS A CA 1
ATOM 723 C C . HIS A 1 91 ? -9.554 4.044 11.072 1.00 78.75 91 HIS A C 1
ATOM 725 O O . HIS A 1 91 ? -10.522 4.501 11.677 1.00 78.75 91 HIS A O 1
ATOM 731 N N . LEU A 1 92 ? -9.257 2.745 11.055 1.00 78.94 92 LEU A N 1
ATOM 732 C CA . LEU A 1 92 ? -10.103 1.755 11.705 1.00 78.94 92 LEU A CA 1
ATOM 733 C C . LEU A 1 92 ? -10.014 1.869 13.237 1.00 78.94 92 LEU A C 1
ATOM 735 O O . LEU A 1 92 ? -11.033 1.788 13.918 1.00 78.94 92 LEU A O 1
ATOM 739 N N . GLU A 1 93 ? -8.828 2.125 13.787 1.00 78.69 93 GLU A N 1
ATOM 740 C CA . GLU A 1 93 ? -8.625 2.275 15.234 1.00 78.69 93 GLU A CA 1
ATOM 741 C C . GLU A 1 93 ? -9.240 3.570 15.764 1.00 78.69 93 GLU A C 1
ATOM 743 O O . GLU A 1 93 ? -9.771 3.578 16.869 1.00 78.69 93 GLU A O 1
ATOM 748 N N . ARG A 1 94 ? -9.360 4.625 14.947 1.00 73.56 94 ARG A N 1
ATOM 749 C CA . ARG A 1 94 ? -10.119 5.832 15.322 1.00 73.56 94 ARG A CA 1
ATOM 750 C C . ARG A 1 94 ? -11.575 5.545 15.726 1.00 73.56 94 ARG A C 1
ATOM 752 O O . ARG A 1 94 ? -12.157 6.350 16.447 1.00 73.56 94 ARG A O 1
ATOM 759 N N . ALA A 1 95 ? -12.162 4.432 15.276 1.00 68.94 95 ALA A N 1
ATOM 760 C CA . ALA A 1 95 ? -13.504 4.001 15.671 1.00 68.94 95 ALA A CA 1
ATOM 761 C C . ALA A 1 95 ? -13.544 3.179 16.975 1.00 68.94 95 ALA A C 1
ATOM 763 O O . ALA A 1 95 ? -14.618 3.022 17.551 1.00 68.94 95 ALA A O 1
ATOM 764 N N . GLY A 1 96 ? -12.408 2.640 17.427 1.00 67.25 96 GLY A N 1
ATOM 765 C CA . GLY A 1 96 ? -12.314 1.774 18.603 1.00 67.25 96 GLY A CA 1
ATOM 766 C C . GLY A 1 96 ? -11.466 2.371 19.720 1.00 67.25 96 GLY A C 1
ATOM 767 O O . GLY A 1 96 ? -11.981 2.669 20.794 1.00 67.25 96 GLY A O 1
ATOM 768 N N . ASN A 1 97 ? -10.168 2.541 19.472 1.00 65.12 97 ASN A N 1
ATOM 769 C CA . ASN A 1 97 ? -9.187 2.990 20.450 1.00 65.12 97 ASN A CA 1
ATOM 770 C C . ASN A 1 97 ? -8.184 3.941 19.777 1.00 65.12 97 ASN A C 1
ATOM 772 O O . ASN A 1 97 ? -7.694 3.669 18.687 1.00 65.12 97 ASN A O 1
ATOM 776 N N . ASN A 1 98 ? -7.866 5.081 20.396 1.00 67.81 98 ASN A N 1
ATOM 777 C CA . ASN A 1 98 ? -6.991 6.087 19.779 1.00 67.81 98 ASN A CA 1
ATOM 778 C C . ASN A 1 98 ? -5.515 5.638 19.784 1.00 67.81 98 ASN A C 1
ATOM 780 O O . ASN A 1 98 ? -4.724 6.138 20.582 1.00 67.81 98 ASN A O 1
ATOM 784 N N . LEU A 1 99 ? -5.137 4.712 18.897 1.00 73.12 99 LEU A N 1
ATOM 785 C CA . LEU A 1 99 ? -3.732 4.420 18.611 1.00 73.12 99 LEU A CA 1
ATOM 786 C C . LEU A 1 99 ? -3.080 5.633 17.952 1.00 73.12 99 LEU A C 1
ATOM 788 O O . LEU A 1 99 ? -3.663 6.284 17.076 1.00 73.12 99 LEU A O 1
ATOM 792 N N . THR A 1 100 ? -1.855 5.945 18.367 1.00 81.88 100 THR A N 1
ATOM 793 C CA . THR A 1 100 ? -1.135 7.064 17.774 1.00 81.88 100 THR A CA 1
ATOM 794 C C . THR A 1 100 ? -0.611 6.695 16.384 1.00 81.88 100 THR A C 1
ATOM 796 O O . THR A 1 100 ? -0.423 5.529 16.024 1.00 81.88 100 THR A O 1
ATOM 799 N N . LEU A 1 101 ? -0.339 7.723 15.579 1.00 82.62 101 LEU A N 1
ATOM 800 C CA . LEU A 1 101 ? 0.344 7.576 14.292 1.00 82.62 101 LEU A CA 1
ATOM 801 C C . LEU A 1 101 ? 1.687 6.845 14.426 1.00 82.62 101 LEU A C 1
ATOM 803 O O . LEU A 1 101 ? 2.052 6.059 13.554 1.00 82.62 101 LEU A O 1
ATOM 807 N N . PHE A 1 102 ? 2.402 7.099 15.524 1.00 85.25 102 PHE A N 1
ATOM 808 C CA . PHE A 1 102 ? 3.698 6.495 15.807 1.00 85.25 102 PHE A CA 1
ATOM 809 C C . PHE A 1 102 ? 3.586 4.997 16.091 1.00 85.25 102 PHE A C 1
ATOM 811 O O . PHE A 1 102 ? 4.392 4.237 15.562 1.00 85.25 102 PHE A O 1
ATOM 818 N N . ASP A 1 103 ? 2.555 4.565 16.819 1.00 87.06 103 ASP A N 1
ATOM 819 C CA . ASP A 1 103 ? 2.299 3.143 17.093 1.00 87.06 103 ASP A CA 1
ATOM 820 C C . ASP A 1 103 ? 2.033 2.373 15.792 1.00 87.06 103 ASP A C 1
ATOM 822 O O . ASP A 1 103 ? 2.602 1.308 15.547 1.00 87.06 103 ASP A O 1
ATOM 826 N N . SER A 1 104 ? 1.224 2.962 14.904 1.00 86.06 104 SER A N 1
ATOM 827 C CA . SER A 1 104 ? 0.908 2.379 13.593 1.00 86.06 104 SER A CA 1
ATOM 828 C C . SER A 1 104 ? 2.140 2.315 12.685 1.00 86.06 104 SER A C 1
ATOM 830 O O . SER A 1 104 ? 2.363 1.313 12.006 1.00 86.06 104 SER A O 1
ATOM 832 N N . LEU A 1 105 ? 2.963 3.370 12.682 1.00 87.25 105 LEU A N 1
ATOM 833 C CA . LEU A 1 105 ? 4.235 3.420 11.956 1.00 87.25 105 LEU A CA 1
ATOM 834 C C . LEU A 1 105 ? 5.205 2.346 12.442 1.00 87.25 105 LEU A C 1
ATOM 836 O O . LEU A 1 105 ? 5.765 1.613 11.629 1.00 87.25 105 LEU A O 1
ATOM 840 N N . TYR A 1 106 ? 5.383 2.248 13.756 1.00 89.50 106 TYR A N 1
ATOM 841 C CA . TYR A 1 106 ? 6.259 1.272 14.380 1.00 89.50 106 TYR A CA 1
ATOM 842 C C . TYR A 1 106 ? 5.807 -0.156 14.052 1.00 89.50 106 TYR A C 1
ATOM 844 O O . TYR A 1 106 ? 6.604 -0.938 13.533 1.00 89.50 106 TYR A O 1
ATOM 852 N N . PHE A 1 107 ? 4.514 -0.458 14.213 1.00 88.69 107 PHE A N 1
ATOM 853 C CA . PHE A 1 107 ? 3.947 -1.748 13.820 1.00 88.69 107 PHE A CA 1
ATOM 854 C C . PHE A 1 107 ? 4.208 -2.071 12.342 1.00 88.69 107 PHE A C 1
ATOM 856 O O . PHE A 1 107 ? 4.646 -3.176 12.014 1.00 88.69 107 PHE A O 1
ATOM 863 N N . CYS A 1 108 ? 3.996 -1.105 11.441 1.00 87.75 108 CYS A N 1
ATOM 864 C CA . CYS A 1 108 ? 4.271 -1.291 10.019 1.00 87.75 108 CYS A CA 1
ATOM 865 C C . CYS A 1 108 ? 5.749 -1.608 9.781 1.00 87.75 108 CYS A C 1
ATOM 867 O O . CYS A 1 108 ? 6.051 -2.621 9.158 1.00 87.75 108 CYS A O 1
ATOM 869 N N . VAL A 1 109 ? 6.675 -0.797 10.300 1.00 89.38 109 VAL A N 1
ATOM 870 C CA . VAL A 1 109 ? 8.123 -1.015 10.138 1.00 89.38 109 VAL A CA 1
ATOM 871 C C . VAL A 1 109 ? 8.531 -2.394 10.653 1.00 89.38 109 VAL A C 1
ATOM 873 O O . VAL A 1 109 ? 9.225 -3.120 9.945 1.00 89.38 109 VAL A O 1
ATOM 876 N N . VAL A 1 110 ? 8.072 -2.791 11.840 1.00 90.12 110 VAL A N 1
ATOM 877 C CA . VAL A 1 110 ? 8.367 -4.095 12.459 1.00 90.12 110 VAL A CA 1
ATOM 878 C C . VAL A 1 110 ? 7.802 -5.258 11.636 1.00 90.12 110 VAL A C 1
ATOM 880 O O . VAL A 1 110 ? 8.441 -6.302 11.509 1.00 90.12 110 VAL A O 1
ATOM 883 N N . THR A 1 111 ? 6.633 -5.070 11.027 1.00 88.50 111 THR A N 1
ATOM 884 C CA . THR A 1 111 ? 5.986 -6.075 10.173 1.00 88.50 111 THR A CA 1
ATOM 885 C C . THR A 1 111 ? 6.685 -6.203 8.817 1.00 88.50 111 THR A C 1
ATOM 887 O O . THR A 1 111 ? 6.986 -7.312 8.385 1.00 88.50 111 THR A O 1
ATOM 890 N N . PHE A 1 112 ? 7.006 -5.087 8.152 1.00 85.75 112 PHE A N 1
ATOM 891 C CA . PHE A 1 112 ? 7.696 -5.089 6.854 1.00 85.75 112 PHE A CA 1
ATOM 892 C C . PHE A 1 112 ? 9.150 -5.521 6.944 1.00 85.75 112 PHE A C 1
ATOM 894 O O . PHE A 1 112 ? 9.651 -6.179 6.037 1.00 85.75 112 PHE A O 1
ATOM 901 N N . SER A 1 113 ? 9.816 -5.182 8.046 1.00 87.56 113 SER A N 1
ATOM 902 C CA . SER A 1 113 ? 11.139 -5.719 8.362 1.00 87.56 113 SER A CA 1
ATOM 903 C C . SER A 1 113 ? 11.095 -7.200 8.740 1.00 87.56 113 SER A C 1
ATOM 905 O O . SER A 1 113 ? 12.148 -7.799 8.937 1.00 87.56 113 SER A O 1
ATOM 907 N N . THR A 1 114 ? 9.904 -7.811 8.815 1.00 88.75 114 THR A N 1
ATOM 908 C CA . THR A 1 114 ? 9.671 -9.204 9.226 1.00 88.75 114 THR A CA 1
ATOM 909 C C . THR A 1 114 ? 10.189 -9.527 10.631 1.00 88.75 114 THR A C 1
ATOM 911 O O . THR A 1 114 ? 10.357 -10.692 10.974 1.00 88.75 114 THR A O 1
ATOM 914 N N . VAL A 1 115 ? 10.422 -8.501 11.459 1.00 91.94 115 VAL A N 1
ATOM 915 C CA . VAL A 1 115 ? 10.888 -8.652 12.844 1.00 91.94 115 VAL A CA 1
ATOM 916 C C . VAL A 1 115 ? 9.751 -9.134 13.743 1.00 91.94 115 VAL A C 1
ATOM 918 O O . VAL A 1 115 ? 9.943 -10.056 14.526 1.00 91.94 115 VAL A O 1
ATOM 921 N N . GLY A 1 116 ? 8.558 -8.545 13.603 1.00 85.12 116 GLY A N 1
ATOM 922 C CA . GLY A 1 116 ? 7.330 -9.055 14.223 1.00 85.12 116 GLY A CA 1
ATOM 923 C C . GLY A 1 116 ? 7.325 -9.116 15.757 1.00 85.12 116 GLY A C 1
ATOM 924 O O . GLY A 1 116 ? 6.880 -10.118 16.305 1.00 85.12 116 GLY A O 1
ATOM 925 N N . PHE A 1 117 ? 7.777 -8.066 16.457 1.00 86.19 117 PHE A N 1
ATOM 926 C CA . PHE A 1 117 ? 7.800 -8.037 17.931 1.00 86.19 117 PHE A CA 1
ATOM 927 C C . PHE A 1 117 ? 6.428 -8.279 18.584 1.00 86.19 117 PHE A C 1
ATOM 929 O O . PHE A 1 117 ? 6.362 -8.912 19.635 1.00 86.19 117 PHE A O 1
ATOM 936 N N . GLY A 1 118 ? 5.341 -7.808 17.961 1.00 82.88 118 GLY A N 1
ATOM 937 C CA . GLY A 1 118 ? 3.966 -8.059 18.417 1.00 82.88 118 GLY A CA 1
ATOM 938 C C . GLY A 1 118 ? 3.548 -7.300 19.685 1.00 82.88 118 GLY A C 1
ATOM 939 O O . GLY A 1 118 ? 2.512 -7.603 20.266 1.00 82.88 118 GLY A O 1
ATOM 940 N N . ASP A 1 119 ? 4.332 -6.314 20.106 1.00 84.75 119 ASP A N 1
ATOM 941 C CA . ASP A 1 119 ? 4.104 -5.426 21.250 1.00 84.75 119 ASP A CA 1
ATOM 942 C C . ASP A 1 119 ? 2.984 -4.404 21.008 1.00 84.75 119 ASP A C 1
ATOM 944 O O . ASP A 1 119 ? 2.188 -4.124 21.903 1.00 84.75 119 ASP A O 1
ATOM 948 N N . VAL A 1 120 ? 2.880 -3.890 19.783 1.00 81.56 120 VAL A N 1
ATOM 949 C CA . VAL A 1 120 ? 1.779 -3.028 19.342 1.00 81.56 120 VAL A CA 1
ATOM 950 C C . VAL A 1 120 ? 0.927 -3.806 18.351 1.00 81.56 120 VAL A C 1
ATOM 952 O O . VAL A 1 120 ? 1.414 -4.199 17.296 1.00 81.56 120 VAL A O 1
ATOM 955 N N . THR A 1 121 ? -0.351 -4.030 18.660 1.00 80.56 121 THR A N 1
ATOM 956 C CA . THR A 1 121 ? -1.283 -4.713 17.751 1.00 80.56 121 THR A CA 1
ATOM 957 C C . THR A 1 121 ? -2.657 -4.050 17.750 1.00 80.56 121 THR A C 1
ATOM 959 O O . THR A 1 121 ? -3.132 -3.616 18.806 1.00 80.56 121 THR A O 1
ATOM 962 N N . PRO A 1 122 ? -3.314 -3.976 16.578 1.00 79.06 122 PRO A N 1
ATOM 963 C CA . PRO A 1 122 ? -4.680 -3.490 16.503 1.00 79.06 122 PRO A CA 1
ATOM 964 C C . PRO A 1 122 ? -5.636 -4.409 17.278 1.00 79.06 122 PRO A C 1
ATOM 966 O O . PRO A 1 122 ? -5.559 -5.636 17.172 1.00 79.06 122 PRO A O 1
ATOM 969 N N . GLN A 1 123 ? -6.552 -3.817 18.043 1.00 79.88 123 GLN A N 1
ATOM 970 C CA . GLN A 1 123 ? -7.458 -4.548 18.943 1.00 79.88 123 GLN A CA 1
ATOM 971 C C . GLN A 1 123 ? -8.847 -4.761 18.340 1.00 79.88 123 GLN A C 1
ATOM 973 O O . GLN A 1 123 ? -9.583 -5.660 18.743 1.00 79.88 123 GLN A O 1
ATOM 978 N N . ILE A 1 124 ? -9.218 -3.942 17.360 1.00 83.88 124 ILE A N 1
ATOM 979 C CA . ILE A 1 124 ? -10.510 -4.047 16.686 1.00 83.88 124 ILE A CA 1
ATOM 980 C C . ILE A 1 124 ? -10.498 -5.121 15.586 1.00 83.88 124 ILE A C 1
ATOM 982 O O . ILE A 1 124 ? -9.585 -5.232 14.771 1.00 83.88 124 ILE A O 1
ATOM 986 N N . TRP A 1 125 ? -11.577 -5.905 15.535 1.00 85.50 125 TRP A N 1
ATOM 987 C CA . TRP A 1 125 ? -11.763 -7.015 14.592 1.00 85.50 125 TRP A CA 1
ATOM 988 C C . TRP A 1 125 ? -11.489 -6.656 13.111 1.00 85.50 125 TRP A C 1
ATOM 990 O O . TRP A 1 125 ? -10.766 -7.396 12.439 1.00 85.50 125 TRP A O 1
ATOM 1000 N N . PRO A 1 126 ? -11.997 -5.527 12.564 1.00 83.00 126 PRO A N 1
ATOM 1001 C CA . PRO A 1 126 ? -11.778 -5.206 11.155 1.00 83.00 126 PRO A CA 1
ATOM 1002 C C . PRO A 1 126 ? -10.337 -4.772 10.827 1.00 83.00 126 PRO A C 1
ATOM 1004 O O . PRO A 1 126 ? -9.888 -5.008 9.706 1.00 83.00 126 PRO A O 1
ATOM 1007 N N . SER A 1 127 ? -9.584 -4.175 11.760 1.00 82.88 127 SER A N 1
ATOM 1008 C CA . SER A 1 127 ? -8.187 -3.782 11.500 1.00 82.88 127 SER A CA 1
ATOM 1009 C C . SER A 1 127 ? -7.245 -4.974 11.559 1.00 82.88 127 SER A C 1
ATOM 1011 O O . SER A 1 127 ? -6.321 -5.037 10.753 1.00 82.88 127 SER A O 1
ATOM 1013 N N . GLN A 1 128 ? -7.514 -5.958 12.420 1.00 86.19 128 GLN A N 1
ATOM 1014 C CA . GLN A 1 128 ? -6.789 -7.230 12.413 1.00 86.19 128 GLN A CA 1
ATOM 1015 C C . GLN A 1 128 ? -6.922 -7.934 11.060 1.00 86.19 128 GLN A C 1
ATOM 1017 O O . GLN A 1 128 ? -5.921 -8.326 10.461 1.00 86.19 128 GLN A O 1
ATOM 1022 N N . LEU A 1 129 ? -8.149 -8.029 10.536 1.00 88.56 129 LEU A N 1
ATOM 1023 C CA . LEU A 1 129 ? -8.405 -8.640 9.233 1.00 88.56 129 LEU A CA 1
ATOM 1024 C C . LEU A 1 129 ? -7.701 -7.875 8.100 1.00 88.56 129 LEU A C 1
ATOM 1026 O O . LEU A 1 129 ? -7.077 -8.497 7.240 1.00 88.56 129 LEU A O 1
ATOM 1030 N N . LEU A 1 130 ? -7.736 -6.537 8.126 1.00 85.31 130 LEU A N 1
ATOM 1031 C CA . LEU A 1 130 ? -7.018 -5.699 7.160 1.00 85.31 130 LEU A CA 1
ATOM 1032 C C . LEU A 1 130 ? -5.510 -5.977 7.199 1.00 85.31 130 LEU A C 1
ATOM 1034 O O . LEU A 1 130 ? -4.910 -6.223 6.154 1.00 85.31 130 LEU A O 1
ATOM 1038 N N . VAL A 1 131 ? -4.900 -5.983 8.386 1.00 86.69 131 VAL A N 1
ATOM 1039 C CA . VAL A 1 131 ? -3.463 -6.231 8.561 1.00 86.69 131 VAL A CA 1
ATOM 1040 C C . VAL A 1 131 ? -3.061 -7.605 8.030 1.00 86.69 131 VAL A C 1
ATOM 1042 O O . VAL A 1 131 ? -2.087 -7.701 7.286 1.00 86.69 131 VAL A O 1
ATOM 1045 N N . VAL A 1 132 ? -3.828 -8.656 8.334 1.00 88.81 132 VAL A N 1
ATOM 1046 C CA . VAL A 1 132 ? -3.552 -10.013 7.832 1.00 88.81 132 VAL A CA 1
ATOM 1047 C C . VAL A 1 132 ? -3.580 -10.046 6.303 1.00 88.81 132 VAL A C 1
ATOM 1049 O O . VAL A 1 132 ? -2.643 -10.553 5.687 1.00 88.81 132 VAL A O 1
ATOM 1052 N N . ILE A 1 133 ? -4.598 -9.446 5.675 1.00 88.31 133 ILE A N 1
ATOM 1053 C CA . ILE A 1 133 ? -4.685 -9.367 4.209 1.00 88.31 133 ILE A CA 1
ATOM 1054 C C . ILE A 1 133 ? -3.481 -8.614 3.633 1.00 88.31 133 ILE A C 1
ATOM 1056 O O . ILE A 1 133 ? -2.875 -9.077 2.666 1.00 88.31 133 ILE A O 1
ATOM 1060 N N . MET A 1 134 ? -3.099 -7.484 4.231 1.00 86.38 134 MET A N 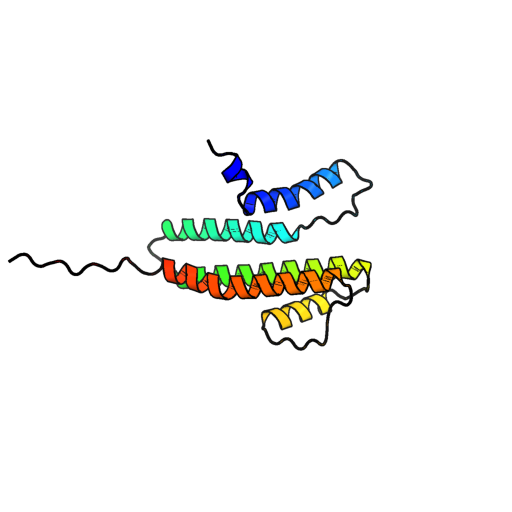1
ATOM 1061 C CA . MET A 1 134 ? -1.969 -6.679 3.763 1.00 86.38 134 MET A CA 1
ATOM 1062 C C . MET A 1 134 ? -0.637 -7.427 3.873 1.00 86.38 134 MET A C 1
ATOM 1064 O O . MET A 1 134 ? 0.171 -7.355 2.947 1.00 86.38 134 MET A O 1
ATOM 1068 N N . ILE A 1 135 ? -0.423 -8.197 4.945 1.00 88.00 135 ILE A N 1
ATOM 1069 C CA . ILE A 1 135 ? 0.763 -9.052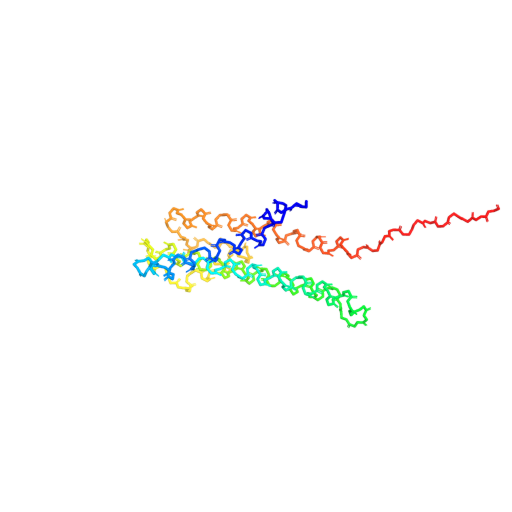 5.105 1.00 88.00 135 ILE A CA 1
ATOM 1070 C C . ILE A 1 135 ? 0.773 -10.160 4.048 1.00 88.00 135 ILE A C 1
ATOM 1072 O O . ILE A 1 135 ? 1.798 -10.371 3.403 1.00 88.00 135 ILE A O 1
ATOM 1076 N N . CYS A 1 136 ? -0.357 -10.833 3.808 1.00 88.56 136 CYS A N 1
ATOM 1077 C CA . CYS A 1 136 ? -0.454 -11.849 2.757 1.00 88.56 136 CYS A CA 1
ATOM 1078 C C . CYS A 1 136 ? -0.107 -11.270 1.378 1.00 88.56 136 CYS A C 1
ATOM 1080 O O . CYS A 1 136 ? 0.675 -11.863 0.637 1.00 88.56 136 CYS A O 1
ATOM 1082 N N . VAL A 1 137 ? -0.636 -10.089 1.047 1.00 85.62 137 VAL A N 1
ATOM 1083 C CA . VAL A 1 137 ? -0.312 -9.395 -0.207 1.00 85.62 137 VAL A CA 1
ATOM 1084 C C . VAL A 1 137 ? 1.172 -9.030 -0.261 1.00 85.62 137 VAL A C 1
ATOM 1086 O O . VAL A 1 137 ? 1.816 -9.280 -1.279 1.00 85.62 137 VAL A O 1
ATOM 1089 N N . ALA A 1 138 ? 1.743 -8.500 0.823 1.00 85.62 138 ALA A N 1
ATOM 1090 C CA . ALA A 1 138 ? 3.162 -8.158 0.898 1.00 85.62 138 ALA A CA 1
ATOM 1091 C C . ALA A 1 138 ? 4.060 -9.374 0.645 1.00 85.62 138 ALA A C 1
ATOM 1093 O O . ALA A 1 138 ? 4.947 -9.314 -0.203 1.00 85.62 138 ALA A O 1
ATOM 1094 N N . LEU A 1 139 ? 3.790 -10.495 1.318 1.00 86.56 139 LEU A N 1
ATOM 1095 C CA . LEU A 1 139 ? 4.563 -11.730 1.186 1.00 86.56 139 LEU A CA 1
ATOM 1096 C C . LEU A 1 139 ? 4.450 -12.374 -0.197 1.00 86.56 139 LEU A C 1
ATOM 1098 O O . LEU A 1 139 ? 5.361 -13.087 -0.597 1.00 86.56 139 LEU A O 1
ATOM 1102 N N . ILE A 1 140 ? 3.369 -12.128 -0.939 1.00 86.94 140 ILE A N 1
ATOM 1103 C CA . ILE A 1 140 ? 3.217 -12.598 -2.322 1.00 86.94 140 ILE A CA 1
ATOM 1104 C C . ILE A 1 140 ? 3.943 -11.656 -3.291 1.00 86.94 140 ILE A C 1
ATOM 1106 O O . ILE A 1 140 ? 4.659 -12.103 -4.185 1.00 86.94 140 ILE A O 1
ATOM 1110 N N . VAL A 1 141 ? 3.794 -10.342 -3.120 1.00 82.44 141 VAL A N 1
ATOM 1111 C CA . VAL A 1 141 ? 4.343 -9.337 -4.044 1.00 82.44 141 VAL A CA 1
ATOM 1112 C C . VAL A 1 141 ? 5.866 -9.217 -3.920 1.00 82.44 141 VAL A C 1
ATOM 1114 O O . VAL A 1 141 ? 6.548 -9.146 -4.944 1.00 82.44 141 VAL A O 1
ATOM 1117 N N . LEU A 1 142 ? 6.409 -9.253 -2.698 1.00 83.81 142 LEU A N 1
ATOM 1118 C CA . LEU A 1 142 ? 7.844 -9.125 -2.421 1.00 83.81 142 LEU A CA 1
ATOM 1119 C C . LEU A 1 142 ? 8.737 -10.153 -3.139 1.00 83.81 142 LEU A C 1
ATOM 1121 O O . LEU A 1 142 ? 9.736 -9.729 -3.712 1.00 83.81 142 LEU A O 1
ATOM 1125 N N . PRO A 1 143 ? 8.432 -11.465 -3.163 1.00 83.31 143 PRO A N 1
ATOM 1126 C CA . PRO A 1 143 ? 9.229 -12.442 -3.905 1.00 83.31 143 PRO A CA 1
ATOM 1127 C C . PRO A 1 143 ? 8.929 -12.433 -5.409 1.00 83.31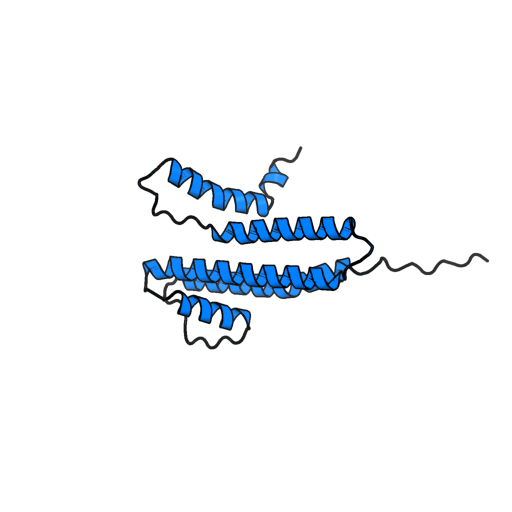 143 PRO A C 1
ATOM 1129 O O . PRO A 1 143 ? 9.829 -12.658 -6.221 1.00 83.31 143 PRO A O 1
ATOM 1132 N N . ILE A 1 144 ? 7.680 -12.156 -5.806 1.00 81.69 144 ILE A N 1
ATOM 1133 C CA . ILE A 1 144 ? 7.281 -12.181 -7.219 1.00 81.69 144 ILE A CA 1
ATOM 1134 C C . ILE A 1 144 ? 7.901 -11.014 -7.986 1.00 81.69 144 ILE A C 1
ATOM 1136 O O . ILE A 1 144 ? 8.312 -11.208 -9.126 1.00 81.69 144 ILE A O 1
ATOM 1140 N N . GLN A 1 145 ? 8.012 -9.818 -7.404 1.00 77.81 145 GLN A N 1
ATOM 1141 C CA . GLN A 1 145 ? 8.538 -8.653 -8.121 1.00 77.81 145 GLN A CA 1
ATOM 1142 C C . GLN A 1 145 ? 9.987 -8.826 -8.609 1.00 77.81 145 GLN A C 1
ATOM 1144 O O . GLN A 1 145 ? 10.207 -8.702 -9.816 1.00 77.81 145 GLN A O 1
ATOM 1149 N N . PRO A 1 146 ? 10.972 -9.172 -7.757 1.00 73.81 146 PRO A N 1
ATOM 1150 C CA . PRO A 1 146 ? 12.332 -9.450 -8.205 1.00 73.81 146 PRO A CA 1
ATOM 1151 C C . PRO A 1 146 ? 12.392 -10.625 -9.181 1.00 73.81 146 PRO A C 1
ATOM 1153 O O . PRO A 1 146 ? 13.127 -10.560 -10.162 1.00 73.81 146 PRO A O 1
ATOM 1156 N N . CYS A 1 147 ? 11.600 -11.682 -8.958 1.00 71.50 147 CYS A N 1
ATOM 1157 C CA . CYS A 1 147 ? 11.587 -12.868 -9.816 1.00 71.50 147 CYS A CA 1
ATOM 1158 C C . CYS A 1 147 ? 11.041 -12.560 -11.221 1.00 71.50 147 CYS A C 1
ATOM 1160 O O . CYS A 1 147 ? 11.667 -12.903 -12.224 1.00 71.50 147 CYS A O 1
ATOM 1162 N N . LEU A 1 148 ? 9.920 -11.842 -11.307 1.00 68.56 148 LEU A N 1
ATOM 1163 C CA . LEU A 1 148 ? 9.299 -11.425 -12.562 1.00 68.56 148 LEU A CA 1
ATOM 1164 C C . LEU A 1 148 ? 10.201 -10.456 -13.334 1.00 68.56 148 LEU A C 1
ATOM 1166 O O . LEU A 1 148 ? 10.355 -10.593 -14.548 1.00 68.56 148 LEU A O 1
ATOM 1170 N N . LEU A 1 149 ? 10.825 -9.495 -12.646 1.00 64.31 149 LEU A N 1
ATOM 1171 C CA . LEU A 1 149 ? 11.770 -8.582 -13.285 1.00 64.31 149 LEU A CA 1
ATOM 1172 C C . LEU A 1 149 ? 13.094 -9.266 -13.670 1.00 64.31 149 LEU A C 1
ATOM 1174 O O . LEU A 1 149 ? 13.676 -8.896 -14.689 1.00 64.31 149 LEU A O 1
ATOM 1178 N N . SER A 1 150 ? 13.553 -10.278 -12.927 1.00 63.31 150 SER A N 1
ATOM 1179 C CA . SER A 1 150 ? 14.720 -11.095 -13.291 1.00 63.31 150 SER A CA 1
ATOM 1180 C C . SER A 1 150 ? 14.435 -11.977 -14.514 1.00 63.31 150 SER A C 1
ATOM 1182 O O . SER A 1 150 ? 15.248 -12.042 -15.436 1.00 63.31 150 SER A O 1
ATOM 1184 N N . GLY A 1 151 ? 13.238 -12.571 -14.598 1.00 59.66 151 GLY A N 1
ATOM 1185 C CA . GLY A 1 151 ? 12.787 -13.353 -15.754 1.00 59.66 151 GLY A CA 1
ATOM 1186 C C . GLY A 1 151 ? 12.673 -12.536 -17.046 1.00 59.66 151 GLY A C 1
ATOM 1187 O O . GLY A 1 151 ? 12.954 -13.054 -18.124 1.00 59.66 151 GLY A O 1
ATOM 1188 N N . ARG A 1 152 ? 12.352 -11.238 -16.950 1.00 53.22 152 ARG A N 1
ATOM 1189 C CA . ARG A 1 152 ? 12.368 -10.303 -18.094 1.00 53.22 152 ARG A CA 1
ATOM 1190 C C . ARG A 1 152 ? 13.773 -9.912 -18.564 1.00 53.22 152 ARG A C 1
ATOM 1192 O O . ARG A 1 152 ? 13.899 -9.360 -19.652 1.00 53.22 152 ARG A O 1
ATOM 1199 N N . GLY A 1 153 ? 14.807 -10.180 -17.765 1.00 48.00 153 GLY A N 1
ATOM 1200 C CA . GLY A 1 153 ? 16.205 -9.875 -18.074 1.00 48.00 153 GLY A CA 1
ATOM 1201 C C . GLY A 1 153 ? 16.981 -11.009 -18.750 1.00 48.00 153 GLY A C 1
ATOM 1202 O O . GLY A 1 153 ? 18.126 -10.786 -19.138 1.00 48.00 153 GLY A O 1
ATOM 1203 N N . LYS A 1 154 ? 16.408 -12.215 -18.911 1.00 38.78 154 LYS A N 1
ATOM 1204 C CA . LYS A 1 154 ? 17.075 -13.277 -19.679 1.00 38.78 154 LYS A CA 1
ATOM 1205 C C . LYS A 1 154 ? 16.918 -13.007 -21.182 1.00 38.78 154 LYS A C 1
ATOM 1207 O O . LYS A 1 154 ? 15.786 -13.042 -21.667 1.00 38.78 154 LYS A O 1
ATOM 1212 N N . PRO A 1 155 ? 18.011 -12.780 -21.940 1.00 45.28 155 PRO A N 1
ATOM 1213 C CA . PRO A 1 155 ? 17.931 -12.837 -23.393 1.00 45.28 155 PRO A CA 1
ATOM 1214 C C . PRO A 1 155 ? 17.469 -14.243 -23.815 1.00 45.28 155 PRO A C 1
ATOM 1216 O O . PRO A 1 155 ? 17.740 -15.214 -23.096 1.00 45.28 155 PRO A O 1
ATOM 1219 N N . PRO A 1 156 ? 16.757 -14.377 -24.950 1.00 47.56 156 PRO A N 1
ATOM 1220 C CA . PRO A 1 156 ? 16.367 -15.683 -25.458 1.00 47.56 156 PRO A CA 1
ATOM 1221 C C . PRO A 1 156 ? 17.625 -16.537 -25.613 1.00 47.56 156 PRO A C 1
ATOM 1223 O O . PRO A 1 156 ? 18.638 -16.071 -26.133 1.00 47.56 156 PRO A O 1
ATOM 1226 N N . VAL A 1 157 ? 17.561 -17.774 -25.122 1.00 52.59 157 VAL A N 1
ATOM 1227 C CA . VAL A 1 157 ? 18.594 -18.787 -25.341 1.00 52.59 157 VAL A CA 1
ATOM 1228 C C . VAL A 1 157 ? 18.845 -18.851 -26.846 1.00 52.59 157 VAL A C 1
ATOM 1230 O O . VAL A 1 157 ? 17.980 -19.288 -27.602 1.00 52.59 157 VAL A O 1
ATOM 1233 N N . SER A 1 158 ? 20.003 -18.367 -27.290 1.00 45.66 158 SER A N 1
ATOM 1234 C CA . SER A 1 158 ? 20.476 -18.565 -28.653 1.00 45.66 158 SER A CA 1
ATOM 1235 C C . SER A 1 158 ? 20.616 -20.069 -28.863 1.00 45.66 158 SER A C 1
ATOM 1237 O O . SER A 1 158 ? 21.499 -20.690 -28.267 1.00 45.66 158 SER A O 1
ATOM 1239 N N . LEU A 1 159 ? 19.717 -20.657 -29.663 1.00 49.69 159 LEU A N 1
ATOM 1240 C CA . LEU A 1 159 ? 19.891 -22.012 -30.179 1.00 49.69 159 LEU A CA 1
ATOM 1241 C C . LEU A 1 159 ? 21.306 -22.114 -30.776 1.00 49.69 159 LEU A C 1
ATOM 1243 O O . LEU A 1 159 ? 21.703 -21.204 -31.511 1.00 49.69 159 LEU A O 1
ATOM 1247 N N . PRO A 1 160 ? 22.075 -23.180 -30.494 1.00 46.28 160 PRO A N 1
ATOM 1248 C CA . PRO A 1 160 ? 23.347 -23.380 -31.165 1.00 46.28 160 PRO A CA 1
ATOM 1249 C C . PRO A 1 160 ? 23.076 -23.511 -32.666 1.00 46.28 160 PRO A C 1
ATOM 1251 O O . PRO A 1 160 ? 22.333 -24.392 -33.099 1.00 46.28 160 PRO A O 1
ATOM 1254 N N . ALA A 1 161 ? 23.645 -22.587 -33.442 1.00 48.19 161 ALA A N 1
ATOM 1255 C CA . ALA A 1 161 ? 23.599 -22.607 -34.892 1.00 48.19 161 ALA A CA 1
ATOM 1256 C C . ALA A 1 161 ? 24.131 -23.958 -35.380 1.00 48.19 161 ALA A C 1
ATOM 1258 O O . ALA A 1 161 ? 25.305 -24.284 -35.193 1.00 48.19 161 ALA A O 1
ATOM 1259 N N . THR A 1 162 ? 23.247 -24.749 -35.979 1.00 51.16 162 THR A N 1
ATOM 1260 C CA . THR A 1 162 ? 23.604 -25.947 -36.727 1.00 51.16 162 THR A CA 1
ATOM 1261 C C . THR A 1 162 ? 24.574 -25.512 -37.826 1.00 51.16 162 THR A C 1
ATOM 1263 O O . THR A 1 162 ? 24.213 -24.728 -38.702 1.00 51.16 162 THR A O 1
ATOM 1266 N N . GLN A 1 163 ? 25.833 -25.936 -37.723 1.00 41.16 163 GLN A N 1
ATOM 1267 C CA . GLN A 1 163 ? 26.847 -25.717 -38.754 1.00 41.16 163 GLN A CA 1
ATOM 1268 C C . GLN A 1 163 ? 26.419 -26.480 -40.023 1.00 41.16 163 GLN A C 1
ATOM 1270 O O . GLN A 1 163 ? 26.092 -27.664 -39.899 1.00 41.16 163 GLN A O 1
ATOM 1275 N N . PRO A 1 164 ? 26.391 -25.861 -41.217 1.00 54.75 164 PRO A N 1
ATOM 1276 C CA . PRO A 1 164 ? 26.183 -26.597 -42.458 1.00 54.75 164 PRO A CA 1
ATOM 1277 C C . PRO A 1 164 ? 27.475 -27.340 -42.831 1.00 54.75 164 PRO A C 1
ATOM 1279 O O . PRO A 1 164 ? 28.552 -26.741 -42.829 1.00 54.75 164 PRO A O 1
ATOM 1282 N N . VAL A 1 165 ? 27.349 -28.635 -43.130 1.00 50.88 165 VAL A N 1
ATOM 1283 C CA . VAL A 1 165 ? 28.378 -29.468 -43.778 1.00 50.88 165 VAL A CA 1
ATOM 1284 C C . VAL A 1 165 ? 27.950 -29.713 -45.214 1.00 50.88 165 VAL A C 1
ATOM 1286 O O . VAL A 1 165 ? 26.734 -29.955 -45.403 1.00 50.88 165 VAL A O 1
#

Radius of gyration: 20.99 Å; chains: 1; bounding box: 52×47×65 Å

Secondary structure (DSSP, 8-state):
--HHHHHT-HHHHHHHHHHHHHHHHHH-GGGTTS---TTHHHHHHHHHHHHHHHHHHHH-TTSS-HHHHHHHHHHHHHHHHHHHHHHHHHHHHTTT----HHHHHHHHHHHHTT----SS---SHHHHHHHHHHHHHHHHHHHHHHHHHHHTTPPP---------

Foldseek 3Di:
DPPVVVCPDPLNVLCCLQVVLVVVCVVDVVCVVPDRLCLSVLVNVLVVVLVVLVVVCVVCVDDDDLVVVLVVSLVSVLVSLLVSQLVLLCVVCVVPPRDDSVLSNVCSVCLLVVVCPVPRDRDDPVSNVVVVVSSVVSVVCNVCSVVVSVVVPDDPPPDPPDDDD

pLDDT: mean 75.55, std 12.17, range [38.78, 91.94]